Protein AF-A0A060CAX3-F1 (afdb_monomer_lite)

Organism: NCBI:txid941974

Sequence (173 aa):
QFGHIAALEYRALGITTALSPQVDLGTEPRWYRIAYVFSESPALTTDMARAYIDGFQTSTGKDNIKEGWGYKSVNAMVKHWPGGGPEEGGRDAHWAMGKFAVYPGNNLKTHLQPFTEGAFKLNGGTKEASAVMPYYTISYNQDTKNGENVGNGFSKFLITDLLRKKYGYDGVV

Foldseek 3Di:
DVLQVVLQVCLVVVNQADADDALAAQQQVLAPCSVRHDYNALVRSLAVLQVNQCNAAADDDPQDDPLRGGSSHHAYAYDEPPHLNQFDNNDDCVDPVRQAREDVVVCSVSSNSSQLRHQQAHPGRNNHHQHYHYAQHFDQQPQPPPRDRHGQVPDCCRPPVNVCPVSPDDHHD

Secondary structure (DSSP, 8-state):
-HHHHHHHHHHHTT--EE---B------TT-GGGGGSS-S-HHHHHHHHHHHHHHHH---GGGEEETTEETT--EEEEEEET-STTBGGG--TTSGGG-EE--GGGTHHHHHHIIIIIITS-SSTT-S-SEEEEPSSEETT--TTT-----GGG-HIIIIIIIIIIS---SB-

pLDDT: mean 97.29, std 1.66, range [89.25, 98.88]

Structure (mmCIF, N/CA/C/O backbone):
data_AF-A0A060CAX3-F1
#
_entry.id   AF-A0A060CAX3-F1
#
loop_
_atom_site.group_PDB
_atom_site.id
_atom_site.type_symbol
_atom_site.label_atom_id
_atom_site.label_alt_id
_atom_site.label_comp_id
_atom_site.label_asym_id
_atom_site.label_entity_id
_atom_site.label_seq_id
_atom_site.pdbx_PDB_ins_code
_atom_site.Cartn_x
_atom_site.Cartn_y
_atom_site.Cartn_z
_atom_site.occupancy
_atom_site.B_iso_or_equiv
_atom_site.auth_seq_id
_atom_site.auth_comp_id
_atom_site.auth_asym_id
_atom_site.auth_atom_id
_atom_site.pdbx_PDB_model_num
ATOM 1 N N . GLN A 1 1 ? -3.400 10.628 15.542 1.00 93.06 1 GLN A N 1
ATOM 2 C CA . GLN A 1 1 ? -4.584 11.475 15.822 1.00 93.06 1 GLN A CA 1
ATOM 3 C C . GLN A 1 1 ? -5.527 11.546 14.624 1.00 93.06 1 GLN A C 1
ATOM 5 O O . GLN A 1 1 ? -6.656 11.108 14.778 1.00 93.06 1 GLN A O 1
ATOM 10 N N . PHE A 1 2 ? -5.072 12.010 13.447 1.00 97.69 2 PHE A N 1
ATOM 11 C CA . PHE A 1 2 ? -5.893 12.101 12.224 1.00 97.69 2 PHE A CA 1
ATOM 12 C C . PHE A 1 2 ? -6.725 10.839 11.936 1.00 97.69 2 PHE A C 1
ATOM 14 O O . PHE A 1 2 ? -7.947 10.921 11.907 1.00 97.69 2 PHE A O 1
ATOM 21 N N . GLY A 1 3 ? -6.079 9.670 11.803 1.00 97.44 3 GLY A N 1
ATOM 22 C CA . GLY A 1 3 ? -6.783 8.431 11.442 1.00 97.44 3 GLY A CA 1
ATOM 23 C C . GLY A 1 3 ? -7.884 8.037 12.429 1.00 97.44 3 GLY A C 1
ATOM 24 O O . GLY A 1 3 ? -8.936 7.579 12.011 1.00 97.44 3 GLY A O 1
ATOM 25 N N . HIS A 1 4 ? -7.690 8.313 13.723 1.00 96.69 4 HIS A N 1
ATOM 26 C CA . HIS A 1 4 ? -8.699 8.041 14.748 1.00 96.69 4 HIS A CA 1
ATOM 27 C C . HIS A 1 4 ? -9.936 8.930 14.590 1.00 96.69 4 HIS A C 1
ATOM 29 O O . HIS A 1 4 ? -11.058 8.445 14.685 1.00 96.69 4 HIS A O 1
ATOM 35 N N . ILE A 1 5 ? -9.736 10.226 14.332 1.00 98.25 5 ILE A N 1
ATOM 36 C CA . ILE A 1 5 ? -10.839 11.171 14.108 1.00 98.25 5 ILE A CA 1
ATOM 37 C C . ILE A 1 5 ? -11.601 10.781 12.838 1.00 98.25 5 ILE A C 1
ATOM 39 O O . ILE A 1 5 ? -12.816 10.620 12.880 1.00 98.25 5 ILE A O 1
ATOM 43 N N . ALA A 1 6 ? -10.883 10.531 11.742 1.00 98.38 6 ALA A N 1
ATOM 44 C CA . ALA A 1 6 ? -11.494 10.128 10.482 1.00 98.38 6 ALA A CA 1
ATOM 45 C C . ALA A 1 6 ? -12.258 8.794 10.598 1.00 98.38 6 ALA A C 1
ATOM 47 O O . ALA A 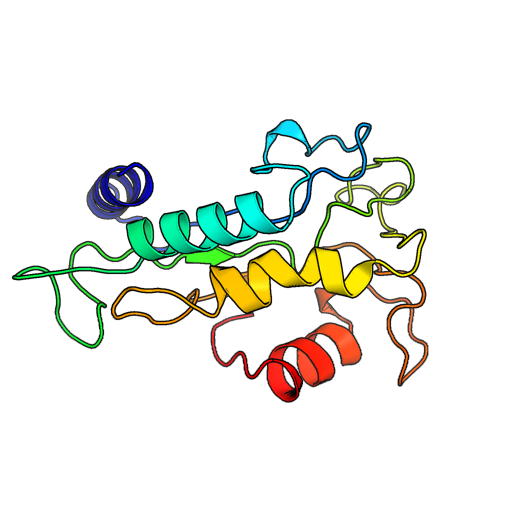1 6 ? -13.345 8.663 10.043 1.00 98.38 6 ALA A O 1
ATOM 48 N N . ALA A 1 7 ? -11.750 7.821 11.363 1.00 98.38 7 ALA A N 1
ATOM 49 C CA . ALA A 1 7 ? -12.455 6.565 11.618 1.00 98.38 7 ALA A CA 1
ATOM 50 C C . ALA A 1 7 ? -13.765 6.769 12.385 1.00 98.38 7 ALA A C 1
ATOM 52 O O . ALA A 1 7 ? -14.775 6.153 12.047 1.00 98.38 7 ALA A O 1
ATOM 53 N N . LEU A 1 8 ? -13.776 7.654 13.388 1.00 97.69 8 LEU A N 1
ATOM 54 C CA . LEU A 1 8 ? -14.997 8.007 14.115 1.00 97.69 8 LEU A CA 1
ATOM 55 C C . LEU A 1 8 ? -16.047 8.621 13.184 1.00 97.69 8 LEU A C 1
ATOM 57 O O . LEU A 1 8 ? -17.207 8.216 13.231 1.00 97.69 8 LEU A O 1
ATOM 61 N N . GLU A 1 9 ? -15.637 9.550 12.321 1.00 98.44 9 GLU A N 1
ATOM 62 C CA . GLU A 1 9 ? -16.518 10.168 11.323 1.00 98.44 9 GLU A CA 1
ATOM 63 C C . GLU A 1 9 ? -17.041 9.134 10.317 1.00 98.44 9 GLU A C 1
ATOM 65 O O . GLU A 1 9 ? -18.242 9.068 10.063 1.00 98.44 9 GLU A O 1
ATOM 70 N N . TYR A 1 10 ? -16.171 8.258 9.805 1.00 98.50 10 TYR A N 1
ATOM 71 C CA . TYR A 1 10 ? -16.554 7.185 8.883 1.00 98.50 10 TYR A CA 1
ATOM 72 C C . TYR A 1 10 ? -17.581 6.249 9.521 1.00 98.50 10 TYR A C 1
ATOM 74 O O . TYR A 1 10 ? -18.621 5.971 8.924 1.00 98.50 10 TYR A O 1
ATOM 82 N N . ARG A 1 11 ? -17.343 5.818 10.764 1.00 97.56 11 ARG A N 1
ATOM 83 C CA . ARG A 1 11 ? -18.272 4.956 11.504 1.00 97.56 11 ARG A CA 1
ATOM 84 C C . ARG A 1 11 ? -19.604 5.642 11.781 1.00 97.56 11 ARG A C 1
ATOM 86 O O . ARG A 1 11 ? -20.632 4.980 11.668 1.00 97.56 11 ARG A O 1
ATOM 93 N N . ALA A 1 12 ? -19.604 6.941 12.079 1.00 97.94 12 ALA A N 1
ATOM 94 C CA . ALA A 1 12 ? -20.832 7.717 12.252 1.00 97.94 12 ALA A CA 1
ATOM 95 C C . ALA A 1 12 ? -21.678 7.778 10.966 1.00 97.94 12 ALA A C 1
ATOM 97 O O . ALA A 1 12 ? -22.903 7.825 11.042 1.00 97.94 12 ALA A O 1
ATOM 98 N N . LEU A 1 13 ? -21.036 7.717 9.796 1.00 98.25 13 LEU A N 1
ATOM 99 C CA . LEU A 1 13 ? -21.688 7.676 8.483 1.00 98.25 13 LEU A CA 1
ATOM 100 C C . LEU A 1 13 ? -22.004 6.252 7.989 1.00 98.25 13 LEU A C 1
ATOM 102 O O . LEU A 1 13 ? -22.540 6.089 6.896 1.00 98.25 13 LEU A O 1
ATOM 106 N N . GLY A 1 14 ? -21.659 5.213 8.755 1.00 97.69 14 GLY A N 1
ATOM 107 C CA . GLY A 1 14 ? -21.807 3.816 8.333 1.00 97.69 14 GLY A CA 1
ATOM 108 C C . GLY A 1 14 ? -20.752 3.336 7.326 1.00 97.69 14 GLY A C 1
ATOM 109 O O . GLY A 1 14 ? -20.878 2.239 6.787 1.00 97.69 14 GLY A O 1
ATOM 110 N N . ILE A 1 15 ? -19.695 4.115 7.085 1.00 98.19 15 ILE A N 1
ATOM 111 C CA . ILE A 1 15 ? -18.577 3.741 6.213 1.00 98.19 15 ILE A CA 1
ATOM 112 C C . ILE A 1 15 ? -17.618 2.840 6.998 1.00 98.19 15 ILE A C 1
ATOM 114 O O . ILE A 1 15 ? -17.095 3.212 8.048 1.00 98.19 15 ILE A O 1
ATOM 118 N N . THR A 1 16 ? -17.373 1.634 6.484 1.00 97.00 16 THR A N 1
ATOM 119 C CA . THR A 1 16 ? -16.570 0.606 7.172 1.00 97.00 16 THR A CA 1
ATOM 120 C C . THR A 1 16 ? -15.242 0.299 6.495 1.00 97.00 16 THR A C 1
ATOM 122 O O . THR A 1 16 ? -14.460 -0.496 7.013 1.00 97.00 16 THR A O 1
ATOM 125 N N . THR A 1 17 ? -14.967 0.906 5.343 1.00 98.19 17 THR A N 1
ATOM 126 C CA . THR A 1 17 ? -13.719 0.705 4.604 1.00 98.19 17 THR A CA 1
ATOM 127 C C . THR A 1 17 ? -13.231 2.026 4.042 1.00 98.19 17 THR A C 1
ATOM 129 O O . THR A 1 17 ? -13.963 2.730 3.350 1.00 98.19 17 THR A O 1
ATOM 132 N N . ALA A 1 18 ? -11.983 2.352 4.344 1.00 98.38 18 ALA A N 1
ATOM 133 C CA . ALA A 1 18 ? -11.269 3.474 3.782 1.00 98.38 18 ALA A CA 1
ATOM 134 C C . ALA A 1 18 ? -10.363 2.966 2.656 1.00 98.38 18 ALA A C 1
ATOM 136 O O . ALA A 1 18 ? -9.497 2.117 2.871 1.00 98.38 18 ALA A O 1
ATOM 137 N N . LEU A 1 19 ? -10.551 3.498 1.444 1.00 97.88 19 LEU A N 1
ATOM 138 C CA . LEU A 1 19 ? -9.682 3.222 0.293 1.00 97.88 19 LEU A CA 1
ATOM 139 C C . LEU A 1 19 ? -8.383 4.044 0.390 1.00 97.88 19 LEU A C 1
ATOM 141 O O . LEU A 1 19 ? -8.049 4.824 -0.507 1.00 97.88 19 LEU A O 1
ATOM 145 N N . SER A 1 20 ? -7.705 3.933 1.528 1.00 97.50 20 SER A N 1
ATOM 146 C CA . SER A 1 20 ? -6.550 4.716 1.957 1.00 97.50 20 SER A CA 1
ATOM 147 C C . SER A 1 20 ? -5.774 3.942 3.040 1.00 97.50 20 SER A C 1
ATOM 149 O O . SER A 1 20 ? -6.343 3.061 3.690 1.00 97.50 20 SER A O 1
ATOM 151 N N . PRO A 1 21 ? -4.488 4.265 3.275 1.00 98.19 21 PRO A N 1
ATOM 152 C CA . PRO A 1 21 ? -3.710 5.364 2.695 1.00 98.19 21 PRO A CA 1
ATOM 153 C C . PRO A 1 21 ? -3.088 5.054 1.330 1.00 98.19 21 PRO A C 1
ATOM 155 O O . PRO A 1 21 ? -2.819 3.902 0.994 1.00 98.19 21 PRO A O 1
ATOM 158 N N . GLN A 1 22 ? -2.809 6.117 0.570 1.00 98.31 22 GLN A N 1
ATOM 159 C CA . GLN A 1 22 ? -1.926 6.060 -0.592 1.00 98.31 22 GLN A CA 1
ATOM 160 C C . GLN A 1 22 ? -0.474 6.199 -0.113 1.00 98.31 22 GLN A C 1
ATOM 162 O O . GLN A 1 22 ? -0.049 7.279 0.287 1.00 98.31 22 GLN A O 1
ATOM 167 N N . VAL A 1 23 ? 0.262 5.089 -0.109 1.00 98.69 23 VAL A N 1
ATOM 168 C CA . VAL A 1 23 ? 1.629 4.982 0.441 1.00 98.69 23 VAL A CA 1
ATOM 169 C C . VAL A 1 23 ? 2.693 4.902 -0.648 1.00 98.69 23 VAL A C 1
ATOM 171 O O . VAL A 1 23 ? 3.838 4.539 -0.385 1.00 98.69 23 VAL A O 1
ATOM 174 N N . ASP A 1 24 ? 2.309 5.224 -1.881 1.00 98.50 24 ASP A N 1
ATOM 175 C CA . ASP A 1 24 ? 3.248 5.383 -2.981 1.00 98.50 24 ASP A CA 1
ATOM 176 C C . ASP A 1 24 ? 4.293 6.450 -2.622 1.00 98.50 24 ASP A C 1
ATOM 178 O O . ASP A 1 24 ? 3.991 7.419 -1.927 1.00 98.50 24 ASP A O 1
ATOM 182 N N . LEU A 1 25 ? 5.523 6.295 -3.108 1.00 98.38 25 LEU A N 1
ATOM 183 C CA . LEU A 1 25 ? 6.560 7.311 -2.925 1.00 98.38 25 LEU A CA 1
ATOM 184 C C . LEU A 1 25 ? 6.449 8.390 -4.000 1.00 98.38 25 LEU A C 1
ATOM 186 O O . LEU A 1 25 ? 6.290 8.076 -5.173 1.00 98.38 25 LEU A O 1
ATOM 190 N N . GLY A 1 26 ? 6.601 9.657 -3.630 1.00 97.31 26 GLY A N 1
ATOM 191 C CA . GLY A 1 26 ? 6.594 10.789 -4.565 1.00 97.31 26 GLY A CA 1
ATOM 192 C C . GLY A 1 26 ? 7.889 10.950 -5.368 1.00 97.31 26 GLY A C 1
ATOM 193 O O . GLY A 1 26 ? 8.446 12.036 -5.388 1.00 97.31 26 GLY A O 1
ATOM 194 N N . THR A 1 27 ? 8.407 9.886 -5.986 1.00 96.69 27 THR A N 1
ATOM 195 C CA . THR A 1 27 ? 9.727 9.886 -6.655 1.00 96.69 27 THR A CA 1
ATOM 196 C C . THR A 1 27 ? 9.724 10.465 -8.067 1.00 96.69 27 THR A C 1
ATOM 198 O O . THR A 1 27 ? 10.787 10.768 -8.602 1.00 96.69 27 THR A O 1
ATOM 201 N N . GLU A 1 28 ? 8.555 10.584 -8.695 1.00 96.69 28 GLU A N 1
ATOM 202 C CA . GLU A 1 28 ? 8.395 11.214 -10.004 1.00 96.69 28 GLU A CA 1
ATOM 203 C C . GLU A 1 28 ? 7.662 12.554 -9.833 1.00 96.69 28 GLU A C 1
ATOM 205 O O . GLU A 1 28 ? 6.439 12.564 -9.676 1.00 96.69 28 GLU A O 1
ATOM 210 N N . PRO A 1 29 ? 8.369 13.700 -9.860 1.00 95.81 29 PRO A N 1
ATOM 211 C CA . PRO A 1 29 ? 7.781 15.008 -9.569 1.00 95.81 29 PRO A CA 1
ATOM 212 C C . PRO A 1 29 ? 6.722 15.455 -10.580 1.00 95.81 29 PRO A C 1
ATOM 214 O O . PRO A 1 29 ? 5.907 16.321 -10.270 1.00 95.81 29 PRO A O 1
ATOM 217 N N . ARG A 1 30 ? 6.711 14.877 -11.788 1.00 96.31 30 ARG A N 1
ATOM 218 C CA . ARG A 1 30 ? 5.678 15.152 -12.799 1.00 96.31 30 ARG A CA 1
ATOM 219 C C . ARG A 1 30 ? 4.404 14.347 -12.568 1.00 96.31 30 ARG A C 1
ATOM 221 O O . ARG A 1 30 ? 3.404 14.611 -13.232 1.00 96.31 30 ARG A O 1
ATOM 228 N N . TRP A 1 31 ? 4.440 13.348 -11.684 1.00 96.06 31 TRP A N 1
ATOM 229 C CA . TRP A 1 31 ? 3.316 12.455 -11.469 1.00 96.06 31 TRP A CA 1
ATOM 230 C C . TRP A 1 31 ? 2.117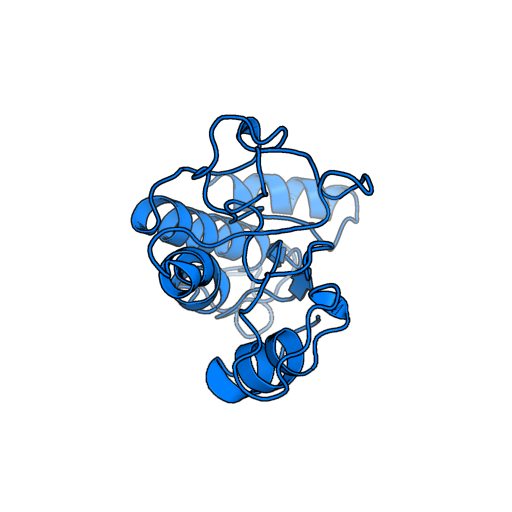 13.216 -10.925 1.00 96.06 31 TRP A C 1
ATOM 232 O O . TRP A 1 31 ? 2.180 13.817 -9.855 1.00 96.06 31 TRP A O 1
ATOM 242 N N . TYR A 1 32 ? 0.996 13.143 -11.644 1.00 89.25 32 TYR A N 1
ATOM 243 C CA . TYR A 1 32 ? -0.230 13.870 -11.301 1.00 89.25 32 TYR A CA 1
ATOM 244 C C . TYR A 1 32 ? -0.676 13.647 -9.849 1.00 89.25 32 TYR A C 1
ATOM 246 O O . TYR A 1 32 ? -1.199 14.549 -9.197 1.00 89.25 32 TYR A O 1
ATOM 254 N N . ARG A 1 33 ? -0.434 12.443 -9.318 1.00 93.31 33 ARG A N 1
ATOM 255 C CA . ARG A 1 33 ? -0.871 12.046 -7.978 1.00 93.31 33 ARG A CA 1
ATOM 256 C C . ARG A 1 33 ? 0.156 12.308 -6.878 1.00 93.31 33 ARG A C 1
ATOM 258 O O . ARG A 1 33 ? -0.094 11.912 -5.741 1.00 93.31 33 ARG A O 1
ATOM 265 N N . ILE A 1 34 ? 1.265 12.993 -7.169 1.00 95.50 34 ILE A N 1
ATOM 266 C CA . ILE A 1 34 ? 2.302 13.285 -6.170 1.00 95.50 34 ILE A CA 1
ATOM 267 C C . ILE A 1 34 ? 1.761 14.084 -4.975 1.00 95.50 34 ILE A C 1
ATOM 269 O O . ILE A 1 34 ? 2.188 13.875 -3.846 1.00 95.50 34 ILE A O 1
ATOM 273 N N . ALA A 1 35 ? 0.756 14.937 -5.187 1.00 94.31 35 ALA A N 1
ATOM 274 C CA . ALA A 1 35 ? 0.121 15.701 -4.112 1.00 94.31 35 ALA A CA 1
ATOM 275 C C . ALA A 1 35 ? -0.697 14.835 -3.129 1.00 94.31 35 ALA A C 1
ATOM 277 O O . ALA A 1 35 ? -1.097 15.323 -2.075 1.00 94.31 35 ALA A O 1
ATOM 278 N N . TYR A 1 36 ? -0.968 13.568 -3.466 1.00 94.62 36 TYR A N 1
ATOM 279 C CA . TYR A 1 36 ? -1.758 12.644 -2.645 1.00 94.62 36 TYR A CA 1
ATOM 280 C C . TYR A 1 36 ? -0.908 11.631 -1.872 1.00 94.62 36 TYR A C 1
ATOM 282 O O . TYR A 1 36 ? -1.468 10.802 -1.153 1.00 94.62 36 TYR 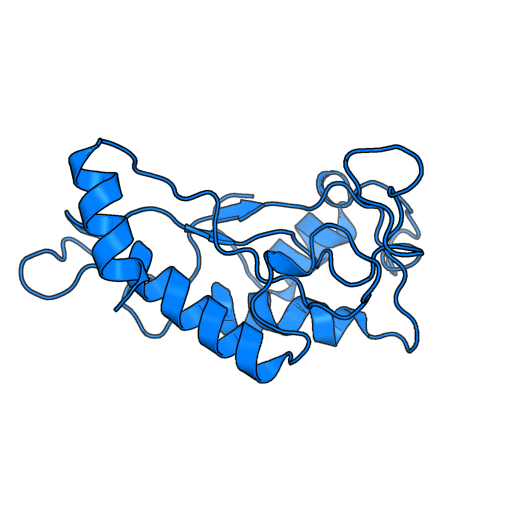A O 1
ATOM 290 N N . VAL A 1 37 ? 0.419 11.667 -2.025 1.00 97.06 37 VAL A N 1
ATOM 291 C CA . VAL A 1 37 ? 1.336 10.823 -1.251 1.00 97.06 37 VAL A CA 1
ATOM 292 C C . VAL A 1 37 ? 1.844 11.544 -0.007 1.00 97.06 37 VAL A C 1
ATOM 294 O O . VAL A 1 37 ? 1.736 12.762 0.113 1.00 97.06 37 VAL A O 1
ATOM 297 N N . PHE A 1 38 ? 2.434 10.798 0.928 1.00 98.31 38 PHE A N 1
ATOM 298 C CA . PHE A 1 38 ? 3.015 11.401 2.128 1.00 98.31 38 PHE A CA 1
ATOM 299 C C . PHE A 1 38 ? 4.358 12.086 1.868 1.00 98.31 38 PHE A C 1
ATOM 301 O O . PHE A 1 38 ? 4.624 13.142 2.436 1.00 98.31 38 PHE A O 1
ATOM 308 N N . SER A 1 39 ? 5.235 11.464 1.076 1.00 97.94 39 SER A N 1
ATOM 309 C CA . SER A 1 39 ? 6.586 11.966 0.825 1.00 97.94 39 SER A CA 1
ATOM 310 C C . SER A 1 39 ? 7.269 11.200 -0.314 1.00 97.94 39 SER A C 1
ATOM 312 O O . SER A 1 39 ? 6.839 10.117 -0.708 1.00 97.94 39 SER A O 1
ATOM 314 N N . GLU A 1 40 ? 8.387 11.727 -0.805 1.00 97.25 40 GLU A N 1
ATOM 315 C CA . GLU A 1 40 ? 9.391 10.953 -1.547 1.00 97.25 40 GLU A CA 1
ATOM 316 C C . GLU A 1 40 ? 10.239 10.056 -0.622 1.00 97.25 40 GLU A C 1
ATOM 318 O O . GLU A 1 40 ? 10.810 9.063 -1.069 1.00 97.25 40 GLU A O 1
ATOM 323 N N . SER A 1 41 ? 10.304 10.377 0.679 1.00 98.44 41 SER A N 1
ATOM 324 C CA . SER A 1 41 ? 11.116 9.653 1.659 1.00 98.44 41 SER A CA 1
ATOM 325 C C . SER A 1 41 ? 10.491 8.298 2.020 1.00 98.44 41 SER A C 1
ATOM 327 O O . SER A 1 41 ? 9.366 8.263 2.541 1.00 98.44 41 SER A O 1
ATOM 329 N N . PRO A 1 42 ? 11.215 7.175 1.833 1.00 98.31 42 PRO A N 1
ATOM 330 C CA . PRO A 1 42 ? 10.730 5.849 2.209 1.00 98.31 42 PRO A CA 1
ATOM 331 C C . PRO A 1 42 ? 10.481 5.718 3.709 1.00 98.31 42 PRO A C 1
ATOM 333 O O . PRO A 1 42 ? 9.463 5.162 4.112 1.00 98.31 42 PRO A O 1
ATOM 336 N N . ALA A 1 43 ? 11.374 6.267 4.538 1.00 98.75 43 ALA A N 1
ATOM 337 C CA . ALA A 1 43 ? 11.260 6.199 5.994 1.00 98.75 43 ALA A CA 1
ATOM 338 C C . ALA A 1 43 ? 10.025 6.961 6.494 1.00 98.75 43 ALA A C 1
ATOM 340 O O . ALA A 1 43 ? 9.192 6.390 7.195 1.00 98.75 43 ALA A O 1
ATOM 341 N N . LEU A 1 44 ? 9.852 8.211 6.050 1.00 98.81 44 LEU A N 1
ATOM 342 C CA . LEU A 1 44 ? 8.699 9.020 6.445 1.00 98.81 44 LEU A CA 1
ATOM 343 C C . LEU A 1 44 ? 7.386 8.393 5.960 1.00 98.81 44 LEU A C 1
ATOM 345 O O . LEU A 1 44 ? 6.442 8.269 6.734 1.00 98.81 44 LEU A O 1
ATOM 349 N N . THR A 1 45 ? 7.327 7.946 4.704 1.00 98.88 45 THR A N 1
ATOM 350 C CA . THR A 1 45 ? 6.118 7.312 4.154 1.00 98.88 45 THR A CA 1
ATOM 351 C C . THR A 1 45 ? 5.785 6.008 4.880 1.00 98.88 45 THR A C 1
ATOM 353 O O . THR A 1 45 ? 4.615 5.738 5.132 1.00 98.88 45 THR A O 1
ATOM 356 N N . THR A 1 46 ? 6.794 5.231 5.290 1.00 98.88 46 THR A N 1
ATOM 357 C CA . THR A 1 46 ? 6.620 4.016 6.104 1.00 98.88 46 THR A CA 1
ATOM 358 C C . THR A 1 46 ? 5.993 4.329 7.463 1.00 98.88 46 THR A C 1
ATOM 360 O O . THR A 1 46 ? 5.024 3.679 7.863 1.00 98.88 46 THR A O 1
ATOM 363 N N . ASP A 1 47 ? 6.505 5.341 8.163 1.00 98.81 47 ASP A N 1
ATOM 364 C CA . ASP A 1 47 ? 5.982 5.727 9.475 1.00 98.81 47 ASP A CA 1
ATOM 365 C C . ASP A 1 47 ? 4.568 6.305 9.380 1.00 98.81 47 ASP A C 1
ATOM 367 O O . ASP A 1 47 ? 3.696 5.958 10.183 1.00 98.81 47 ASP A O 1
ATOM 371 N N . MET A 1 48 ? 4.309 7.112 8.349 1.00 98.88 48 MET A N 1
ATOM 372 C CA . MET A 1 48 ? 2.985 7.663 8.070 1.00 98.88 48 MET A CA 1
ATOM 373 C C . MET A 1 48 ? 1.977 6.576 7.688 1.00 98.88 48 MET A C 1
ATOM 375 O O . MET A 1 48 ? 0.858 6.595 8.199 1.00 98.88 48 MET A O 1
ATOM 379 N N . ALA A 1 49 ? 2.365 5.603 6.856 1.00 98.81 49 ALA A N 1
ATOM 380 C CA . ALA A 1 49 ? 1.530 4.455 6.506 1.00 98.81 49 ALA A CA 1
ATOM 381 C C . ALA A 1 49 ? 1.084 3.705 7.764 1.00 98.81 49 ALA A C 1
ATOM 383 O O . ALA A 1 49 ? -0.116 3.526 7.987 1.00 98.81 49 ALA A O 1
ATOM 384 N N . ARG A 1 50 ? 2.047 3.345 8.622 1.00 98.81 50 ARG A N 1
ATOM 385 C CA . ARG A 1 50 ? 1.791 2.639 9.879 1.00 98.81 50 ARG A CA 1
ATOM 386 C C . ARG A 1 50 ? 0.828 3.416 10.770 1.00 98.81 50 ARG A C 1
ATOM 388 O O . ARG A 1 50 ? -0.201 2.886 11.175 1.00 98.81 50 ARG A O 1
ATOM 395 N N . ALA A 1 51 ? 1.133 4.687 11.034 1.00 98.75 51 ALA A N 1
ATOM 396 C CA . ALA A 1 51 ? 0.337 5.527 11.923 1.00 98.75 51 ALA A CA 1
ATOM 397 C C . ALA A 1 51 ? -1.079 5.799 11.386 1.00 98.75 51 ALA A C 1
ATOM 399 O O . ALA A 1 51 ? -2.034 5.859 12.166 1.00 98.75 51 ALA A O 1
ATOM 400 N N . TYR A 1 52 ? -1.228 5.969 10.069 1.00 98.75 52 TYR A N 1
ATOM 401 C CA . TYR A 1 52 ? -2.525 6.162 9.423 1.00 98.75 52 TYR A CA 1
ATOM 402 C C . TYR A 1 52 ? -3.399 4.919 9.581 1.00 98.75 52 TYR A C 1
ATOM 404 O O . TYR A 1 52 ? -4.532 5.022 10.050 1.00 98.75 52 TYR A O 1
ATOM 412 N N . ILE A 1 53 ? -2.862 3.752 9.219 1.00 98.81 53 ILE A N 1
ATOM 413 C CA . ILE A 1 53 ? -3.595 2.485 9.242 1.00 98.81 53 ILE A CA 1
ATOM 414 C C . ILE A 1 53 ? -3.948 2.101 10.679 1.00 98.81 53 ILE A C 1
ATOM 416 O O . ILE A 1 53 ? -5.101 1.761 10.939 1.00 98.81 53 ILE A O 1
ATOM 420 N N . ASP A 1 54 ? -3.018 2.243 11.630 1.00 98.56 54 ASP A N 1
ATOM 421 C CA . ASP A 1 54 ? -3.315 2.026 13.050 1.00 98.56 54 ASP A CA 1
ATOM 422 C C . ASP A 1 54 ? -4.437 2.940 13.543 1.00 98.56 54 ASP A C 1
ATOM 424 O O . ASP A 1 54 ? -5.334 2.493 14.254 1.00 98.56 54 ASP A O 1
ATOM 428 N N . GLY A 1 55 ? -4.415 4.212 13.138 1.00 98.44 55 GLY A N 1
ATOM 429 C CA . GLY A 1 55 ? -5.450 5.171 13.506 1.00 98.44 55 GLY A CA 1
ATOM 430 C C . GLY A 1 55 ? -6.838 4.795 12.984 1.00 98.44 55 GLY A C 1
ATOM 431 O O . GLY A 1 55 ? -7.813 5.032 13.691 1.00 98.44 55 GLY A O 1
ATOM 432 N N . PHE A 1 56 ? -6.922 4.220 11.780 1.00 98.62 56 PHE A N 1
ATOM 433 C CA . PHE A 1 56 ? -8.188 3.796 11.179 1.00 98.62 56 PHE A CA 1
ATOM 434 C C . PHE A 1 56 ? -8.695 2.456 11.725 1.00 98.62 56 PHE A C 1
ATOM 436 O O . PHE A 1 56 ? -9.877 2.318 12.041 1.00 98.62 56 PHE A O 1
ATOM 443 N N . GLN A 1 57 ? -7.812 1.463 11.836 1.00 98.31 57 GLN A N 1
ATOM 444 C CA . GLN A 1 57 ? -8.202 0.078 12.100 1.00 98.31 57 GLN A CA 1
ATOM 445 C C . GLN A 1 57 ? -8.207 -0.283 13.582 1.00 98.31 57 GLN A C 1
ATOM 447 O O . GLN A 1 57 ? -9.049 -1.070 14.012 1.00 98.31 57 GLN A O 1
ATOM 452 N N . THR A 1 58 ? -7.270 0.243 14.373 1.00 98.00 58 THR A N 1
ATOM 453 C CA . THR A 1 58 ? -7.036 -0.255 15.730 1.00 98.00 58 THR A CA 1
ATOM 454 C C . THR A 1 58 ? -7.932 0.462 16.745 1.00 98.00 58 THR A C 1
ATOM 456 O O . THR A 1 58 ? -7.716 1.617 17.111 1.00 98.00 58 THR A O 1
ATOM 459 N N . SER A 1 59 ? -8.914 -0.268 17.267 1.00 97.25 59 SER A N 1
ATOM 460 C CA . SER A 1 59 ? -9.677 0.080 18.465 1.00 97.25 59 SER A CA 1
ATOM 461 C C . SER A 1 59 ? -8.896 -0.279 19.738 1.00 97.25 59 SER A C 1
ATOM 463 O O . SER A 1 59 ? -8.178 -1.279 19.795 1.00 97.25 59 SER A O 1
ATOM 465 N N . THR A 1 60 ? -9.052 0.522 20.794 1.00 95.06 60 THR A N 1
ATOM 466 C CA . THR A 1 60 ? -8.365 0.343 22.085 1.00 95.06 60 THR A CA 1
ATOM 467 C C . THR A 1 60 ? -9.338 0.457 23.263 1.00 95.06 60 THR A C 1
ATOM 469 O O . THR A 1 60 ? -10.468 0.929 23.121 1.00 95.06 60 THR A O 1
ATOM 472 N N . GLY A 1 61 ? -8.911 0.004 24.447 1.00 95.69 61 GLY A N 1
ATOM 473 C CA . GLY A 1 61 ? -9.705 0.093 25.676 1.00 95.69 61 GLY A CA 1
ATOM 474 C C . GLY A 1 61 ? -11.068 -0.595 25.553 1.00 95.69 61 GLY A C 1
ATOM 475 O O . GLY A 1 61 ? -11.159 -1.699 25.026 1.00 95.69 61 GLY A O 1
ATOM 476 N N . LYS A 1 62 ? -12.128 0.078 26.018 1.00 96.69 62 LYS A N 1
ATOM 477 C CA . LYS A 1 62 ? -13.509 -0.441 25.990 1.00 96.69 62 LYS A CA 1
ATOM 478 C C . LYS A 1 62 ? -14.082 -0.637 24.583 1.00 96.69 62 LYS A C 1
ATOM 480 O O . LYS A 1 62 ? -15.086 -1.321 24.433 1.00 96.69 62 LYS A O 1
ATOM 485 N N . ASP A 1 63 ? -13.488 0.009 23.579 1.00 95.88 63 ASP A N 1
ATOM 486 C CA . ASP A 1 63 ? -13.974 -0.062 22.204 1.00 95.88 63 ASP A CA 1
ATOM 487 C C . ASP A 1 63 ? -13.396 -1.276 21.459 1.00 95.88 63 ASP A C 1
ATOM 489 O O . ASP A 1 63 ? -13.913 -1.623 20.401 1.00 95.88 63 ASP A O 1
ATOM 493 N N . ASN A 1 64 ? -12.346 -1.915 21.997 1.00 97.69 64 ASN A N 1
ATOM 494 C CA . ASN A 1 64 ? -11.736 -3.130 21.455 1.00 97.69 64 ASN A CA 1
ATOM 495 C C . ASN A 1 64 ? -12.598 -4.363 21.768 1.00 97.69 64 ASN A C 1
ATOM 497 O O . ASN A 1 64 ? -12.964 -4.594 22.918 1.00 97.69 64 ASN A O 1
ATOM 501 N N . ILE A 1 65 ? -12.873 -5.167 20.743 1.00 97.81 65 ILE A N 1
ATOM 502 C CA . ILE A 1 65 ? -13.636 -6.415 20.829 1.00 97.81 65 ILE A CA 1
ATOM 503 C C . ILE A 1 65 ? -12.687 -7.616 20.745 1.00 97.81 65 ILE A C 1
ATOM 505 O O . ILE A 1 65 ? -12.736 -8.496 21.603 1.00 97.81 65 ILE A O 1
ATOM 509 N N . LYS A 1 66 ? -11.814 -7.669 19.732 1.00 97.81 66 LYS A N 1
ATOM 510 C CA . LYS A 1 66 ? -10.861 -8.771 19.536 1.00 97.81 66 LYS A CA 1
ATOM 511 C C . LYS A 1 66 ? -9.661 -8.302 18.723 1.00 97.81 66 LYS A C 1
ATOM 513 O O . LYS A 1 66 ? -9.841 -7.751 17.649 1.00 97.81 66 LYS A O 1
ATOM 518 N N . GLU A 1 67 ? -8.445 -8.569 19.203 1.00 96.81 67 GLU A N 1
ATOM 519 C CA . GLU A 1 67 ? -7.204 -8.362 18.425 1.00 96.81 67 GLU A CA 1
ATOM 520 C C . GLU A 1 67 ? -7.077 -6.939 17.837 1.00 96.81 67 GLU A C 1
ATOM 522 O O . GLU A 1 67 ? -6.591 -6.732 16.733 1.00 96.81 67 GLU A O 1
ATOM 527 N N . GLY A 1 68 ? -7.543 -5.923 18.572 1.00 97.69 68 GLY A N 1
ATOM 528 C CA . GLY A 1 68 ? -7.538 -4.529 18.120 1.00 97.69 68 GLY A CA 1
ATOM 529 C C . GLY A 1 68 ? -8.704 -4.157 17.203 1.00 97.69 68 GLY A C 1
ATOM 530 O O . GLY A 1 68 ? -8.891 -2.976 16.937 1.00 97.69 68 GLY A O 1
ATOM 531 N N . TRP A 1 69 ? -9.519 -5.108 16.754 1.00 98.00 69 TRP A N 1
ATOM 532 C CA . TRP A 1 69 ? -10.772 -4.836 16.055 1.00 98.00 69 TRP A CA 1
ATOM 533 C C . TRP A 1 69 ? -11.878 -4.483 17.041 1.00 98.00 69 TRP A C 1
ATOM 535 O O . TRP A 1 69 ? -12.013 -5.113 18.092 1.00 98.00 69 TRP A O 1
ATOM 545 N N . GLY A 1 70 ? -12.695 -3.486 16.708 1.00 97.25 70 GLY A N 1
ATOM 546 C CA . GLY A 1 70 ? -13.710 -2.983 17.621 1.00 97.25 70 GLY A CA 1
ATOM 547 C C . GLY A 1 70 ? -14.710 -2.006 17.011 1.00 97.25 70 GLY A C 1
ATOM 548 O O . GLY A 1 70 ? -14.773 -1.822 15.798 1.00 97.25 70 GLY A O 1
ATOM 549 N N . TYR A 1 71 ? -15.509 -1.357 17.862 1.00 95.06 71 TYR A N 1
ATOM 550 C CA . TYR A 1 71 ? -16.643 -0.521 17.433 1.00 95.06 71 TYR A CA 1
ATOM 551 C C . TYR A 1 71 ? -16.250 0.686 16.572 1.00 95.06 71 TYR A C 1
ATOM 553 O O . TYR A 1 71 ? -17.066 1.178 15.784 1.00 95.06 71 TYR A O 1
ATOM 561 N N . LYS A 1 72 ? -15.009 1.156 16.731 1.00 95.50 72 LYS A N 1
ATOM 562 C CA . LYS A 1 72 ? -14.449 2.329 16.049 1.00 95.50 72 LYS A CA 1
ATOM 563 C C . LYS A 1 72 ? -13.550 1.967 14.868 1.00 95.50 72 LYS A C 1
ATOM 565 O O . LYS A 1 72 ? -13.049 2.865 14.204 1.00 95.50 72 LYS A O 1
ATOM 570 N N . SER A 1 73 ? -13.345 0.678 14.614 1.00 98.31 73 SER A N 1
ATOM 571 C CA . SER A 1 73 ? -12.465 0.205 13.553 1.00 98.31 73 SER A CA 1
ATOM 572 C C . SER A 1 73 ? -13.077 0.432 12.174 1.00 98.31 73 SER A C 1
ATOM 574 O O . SER A 1 73 ? -14.234 0.091 11.927 1.00 98.31 73 SER A O 1
ATOM 576 N N . VAL A 1 74 ? -12.265 0.950 11.260 1.00 98.62 74 VAL A N 1
ATOM 577 C CA . VAL A 1 74 ? -12.539 1.051 9.826 1.00 98.62 74 VAL A CA 1
ATOM 578 C C . VAL A 1 74 ? -11.417 0.328 9.093 1.00 98.62 74 VAL A C 1
ATOM 580 O O . VAL A 1 74 ? -10.246 0.607 9.334 1.00 98.62 74 VAL A O 1
ATOM 583 N N . ASN A 1 75 ? -11.771 -0.588 8.195 1.00 98.56 75 ASN A N 1
ATOM 584 C CA . ASN A 1 75 ? -10.813 -1.337 7.383 1.00 98.56 75 ASN A CA 1
ATOM 585 C C . ASN A 1 75 ? -10.005 -0.370 6.514 1.00 98.56 75 ASN A C 1
ATOM 587 O O . ASN A 1 75 ? -10.595 0.381 5.738 1.00 98.56 75 ASN A O 1
ATOM 591 N N . ALA A 1 76 ? -8.679 -0.378 6.621 1.00 98.69 76 ALA A N 1
ATOM 592 C CA . ALA A 1 76 ? -7.818 0.402 5.744 1.00 98.69 76 ALA A CA 1
ATOM 593 C C . ALA A 1 76 ? -7.329 -0.468 4.582 1.00 98.69 76 ALA A C 1
ATOM 595 O O . ALA A 1 76 ? -6.897 -1.611 4.777 1.00 98.69 76 ALA A O 1
ATOM 596 N N . MET A 1 77 ? -7.388 0.098 3.379 1.00 98.81 77 MET A N 1
ATOM 597 C CA . MET A 1 77 ? -6.878 -0.503 2.155 1.00 98.81 77 MET A CA 1
ATOM 598 C C . MET A 1 77 ? -5.649 0.271 1.684 1.00 98.81 77 MET A C 1
ATOM 600 O O . MET A 1 77 ? -5.763 1.348 1.089 1.00 98.81 77 MET A O 1
ATOM 604 N N . VAL A 1 78 ? -4.466 -0.277 1.956 1.00 98.75 78 VAL A N 1
ATOM 605 C CA . VAL A 1 78 ? -3.208 0.344 1.544 1.00 98.75 78 VAL A CA 1
ATOM 606 C C . VAL A 1 78 ? -3.059 0.276 0.026 1.00 98.75 78 VAL A C 1
ATOM 608 O O . VAL A 1 78 ? -3.364 -0.744 -0.595 1.00 98.75 78 VAL A O 1
ATOM 611 N N . LYS A 1 79 ? -2.594 1.363 -0.595 1.00 98.50 79 LYS A N 1
ATOM 612 C CA . LYS A 1 79 ? -2.487 1.443 -2.054 1.00 98.50 79 LYS A CA 1
ATOM 613 C C . LYS A 1 79 ? -1.265 2.232 -2.541 1.00 98.50 79 LYS A C 1
ATOM 615 O O . LYS A 1 79 ? -0.783 3.096 -1.814 1.00 98.50 79 LYS A O 1
ATOM 620 N N . HIS A 1 80 ? -0.761 1.980 -3.748 1.00 98.19 80 HIS A N 1
ATOM 621 C CA . HIS A 1 80 ? -1.210 0.961 -4.713 1.00 98.19 80 HIS A CA 1
ATOM 622 C C . HIS A 1 80 ? -0.081 -0.043 -4.944 1.00 98.19 80 HIS A C 1
ATOM 624 O O . HIS A 1 80 ? 0.964 0.338 -5.451 1.00 98.19 80 HIS A O 1
ATOM 630 N N . TRP A 1 81 ? -0.243 -1.312 -4.574 1.00 98.69 81 TRP A N 1
ATOM 631 C CA . TRP A 1 81 ? 0.839 -2.297 -4.683 1.00 98.69 81 TRP A CA 1
ATOM 632 C C . TRP A 1 81 ? 1.274 -2.514 -6.148 1.00 98.69 81 TRP A C 1
ATOM 634 O O . TRP A 1 81 ? 0.399 -2.698 -7.000 1.00 98.69 81 TRP A O 1
ATOM 644 N N . PRO A 1 82 ? 2.586 -2.536 -6.475 1.00 97.69 82 PRO A N 1
ATOM 645 C CA . PRO A 1 82 ? 3.766 -2.456 -5.598 1.00 97.69 82 PRO A CA 1
ATOM 646 C C . PRO A 1 82 ? 4.364 -1.036 -5.444 1.00 97.69 82 PRO A C 1
ATOM 648 O O . PRO A 1 82 ? 5.519 -0.886 -5.051 1.00 97.69 82 PRO A O 1
ATOM 651 N N . GLY A 1 83 ? 3.609 0.004 -5.790 1.00 96.88 83 GLY A N 1
ATOM 652 C CA . GLY A 1 83 ? 3.962 1.419 -5.689 1.00 96.88 83 GLY A CA 1
ATOM 653 C C . GLY A 1 83 ? 3.721 2.161 -7.007 1.00 96.88 83 GLY A C 1
ATOM 654 O O . GLY A 1 83 ? 4.174 1.716 -8.059 1.00 96.88 83 GLY A O 1
ATOM 655 N N . GLY A 1 84 ? 3.040 3.306 -6.945 1.00 95.31 84 GLY A N 1
ATOM 656 C CA . GLY A 1 84 ? 2.727 4.158 -8.102 1.00 95.31 84 GLY A CA 1
ATOM 657 C C . GLY A 1 84 ? 3.721 5.280 -8.406 1.00 95.31 84 GLY A C 1
ATOM 658 O O . GLY A 1 84 ? 3.749 5.794 -9.515 1.00 95.31 84 GLY A O 1
ATOM 659 N N . GLY A 1 85 ? 4.604 5.601 -7.462 1.00 95.56 85 GLY A N 1
ATOM 660 C CA . GLY A 1 85 ? 5.681 6.584 -7.629 1.00 95.56 85 GLY A CA 1
ATOM 661 C C . GLY A 1 85 ? 6.600 6.475 -8.858 1.00 95.56 85 GLY A C 1
ATOM 662 O O . GLY A 1 85 ? 7.024 7.521 -9.347 1.00 95.56 85 GLY A O 1
ATOM 663 N N . PRO A 1 86 ? 6.940 5.272 -9.369 1.00 96.12 86 PRO A N 1
ATOM 664 C CA . PRO A 1 86 ? 7.846 5.103 -10.508 1.00 96.12 86 PRO A CA 1
ATOM 665 C C . PRO A 1 86 ? 7.177 5.326 -11.879 1.00 96.12 86 PRO A C 1
ATOM 667 O O . PRO A 1 86 ? 7.621 4.787 -12.889 1.00 96.12 86 PRO A O 1
ATOM 670 N N . GLU A 1 87 ? 6.077 6.071 -11.933 1.00 95.56 87 GLU A N 1
ATOM 671 C CA . GLU A 1 87 ? 5.271 6.278 -13.137 1.00 95.56 87 GLU A CA 1
ATOM 672 C C . GLU A 1 87 ? 6.095 6.845 -14.313 1.00 95.56 87 GLU A C 1
ATOM 674 O O . GLU A 1 87 ? 6.731 7.895 -14.203 1.00 95.56 87 GLU A O 1
ATOM 679 N N . GLU A 1 88 ? 6.080 6.180 -15.471 1.00 96.62 88 GLU A N 1
ATOM 680 C CA . GLU A 1 88 ? 6.908 6.548 -16.621 1.00 96.62 88 GLU A CA 1
ATOM 681 C C . GLU A 1 88 ? 6.532 7.937 -17.156 1.00 96.62 88 GLU A C 1
ATOM 683 O O . GLU A 1 88 ? 5.490 8.161 -17.784 1.00 96.62 88 GLU A O 1
ATOM 688 N N . GLY A 1 89 ? 7.426 8.900 -16.927 1.00 95.25 89 GLY A N 1
ATOM 689 C CA . GLY A 1 89 ? 7.217 10.284 -17.341 1.00 95.25 89 GLY A CA 1
ATOM 690 C C . GLY A 1 89 ? 6.131 11.012 -16.544 1.00 95.25 89 GLY A C 1
ATOM 691 O O . GLY A 1 89 ? 5.668 12.054 -17.005 1.00 95.25 89 GLY A O 1
ATOM 692 N N . GLY A 1 90 ? 5.710 10.477 -15.392 1.00 95.62 90 GLY A N 1
ATOM 693 C CA . GLY A 1 90 ? 4.679 11.068 -14.532 1.00 95.62 90 GLY A CA 1
ATOM 694 C C . GLY A 1 90 ? 3.256 11.001 -15.093 1.00 95.62 90 GLY A C 1
ATOM 695 O O . GLY A 1 90 ? 2.361 11.698 -14.613 1.00 95.62 90 GLY A O 1
ATOM 696 N N . ARG A 1 91 ? 3.023 10.186 -16.124 1.00 94.88 91 ARG A N 1
ATOM 697 C CA . ARG A 1 91 ? 1.717 10.070 -16.780 1.00 94.88 91 ARG A CA 1
ATOM 698 C C . ARG A 1 91 ? 0.831 9.129 -15.991 1.00 94.88 91 ARG A C 1
ATOM 700 O O . ARG A 1 91 ? 1.193 7.996 -15.758 1.00 94.88 91 ARG A O 1
ATOM 707 N N . ASP A 1 92 ? -0.343 9.581 -15.609 1.00 93.00 92 ASP A N 1
ATOM 708 C CA . ASP A 1 92 ? -1.196 8.818 -14.706 1.00 93.00 92 ASP A CA 1
ATOM 709 C C . ASP A 1 92 ? -1.808 7.553 -15.349 1.00 93.00 92 ASP A C 1
ATOM 711 O O . ASP A 1 92 ? -2.209 7.536 -16.519 1.00 93.00 92 ASP A O 1
ATOM 715 N N . ALA A 1 93 ? -1.871 6.492 -14.542 1.00 94.06 93 ALA A N 1
ATOM 716 C CA . ALA A 1 93 ? -2.244 5.140 -14.942 1.00 94.06 93 ALA A CA 1
ATOM 717 C C . ALA A 1 93 ? -3.724 4.921 -15.276 1.00 94.06 93 ALA A C 1
ATOM 719 O O . ALA A 1 93 ? -4.078 3.846 -15.764 1.00 94.06 93 ALA A O 1
ATOM 720 N N . HIS A 1 94 ? -4.599 5.910 -15.068 1.00 94.38 94 HIS A N 1
ATOM 721 C CA . HIS A 1 94 ? -5.973 5.843 -15.579 1.00 94.38 94 HIS A CA 1
ATOM 722 C C . HIS A 1 94 ? -6.022 5.901 -17.109 1.00 94.38 94 HIS A C 1
ATOM 724 O O . HIS A 1 94 ? -7.044 5.567 -17.710 1.00 94.38 94 HIS A O 1
ATOM 730 N N . TRP A 1 95 ? -4.927 6.306 -17.753 1.00 93.25 95 TRP A N 1
ATOM 731 C CA . TRP A 1 95 ? -4.854 6.457 -19.193 1.00 93.25 95 TRP A CA 1
ATOM 732 C C . TRP A 1 95 ? -3.758 5.589 -19.813 1.00 93.25 95 TRP A C 1
ATOM 734 O O . TRP A 1 95 ? -2.714 5.330 -19.220 1.00 93.25 95 TRP A O 1
ATOM 744 N N . ALA A 1 96 ? -3.960 5.184 -21.070 1.00 92.75 96 ALA A N 1
ATOM 745 C CA . ALA A 1 96 ? -3.059 4.260 -21.763 1.00 92.75 96 ALA A CA 1
ATOM 746 C C . ALA A 1 96 ? -1.606 4.758 -21.875 1.00 92.75 96 ALA A C 1
ATOM 748 O O . ALA A 1 96 ? -0.690 3.938 -21.945 1.00 92.75 96 ALA A O 1
ATOM 749 N N . MET A 1 97 ? -1.382 6.078 -21.894 1.00 93.44 97 MET A N 1
ATOM 750 C CA . MET A 1 97 ? -0.034 6.653 -21.932 1.00 93.44 97 MET A CA 1
ATOM 751 C C . MET A 1 97 ? 0.708 6.567 -20.591 1.00 93.44 97 MET A C 1
ATOM 753 O O . MET A 1 97 ? 1.919 6.744 -20.583 1.00 93.44 97 MET A O 1
ATOM 757 N N . GLY A 1 98 ? 0.006 6.313 -19.485 1.00 95.06 98 GLY A N 1
ATOM 758 C CA . GLY A 1 98 ? 0.559 6.191 -18.134 1.00 95.06 98 GLY A CA 1
ATOM 759 C C . GLY A 1 98 ? 0.578 4.764 -17.609 1.00 95.06 98 GLY A C 1
ATOM 760 O O . GLY A 1 98 ? 0.531 4.533 -16.415 1.00 95.06 98 GLY A O 1
ATOM 761 N N . LYS A 1 99 ? 0.571 3.765 -18.491 1.00 96.06 99 LYS A N 1
ATOM 762 C CA . LYS A 1 99 ? 0.449 2.365 -18.065 1.00 96.06 99 LYS A CA 1
ATOM 763 C C . LYS A 1 99 ? 1.744 1.751 -17.536 1.00 96.06 99 LYS A C 1
ATOM 765 O O . LYS A 1 99 ? 1.704 0.594 -17.139 1.00 96.06 99 LYS A O 1
ATOM 770 N N . PHE A 1 100 ? 2.883 2.439 -17.580 1.00 97.62 100 PHE A N 1
ATOM 771 C CA . PHE A 1 100 ? 4.180 1.862 -17.226 1.00 97.62 100 PHE A CA 1
ATOM 772 C C . PHE A 1 100 ? 4.734 2.488 -15.955 1.00 97.62 100 PHE A C 1
ATOM 774 O O . PHE A 1 100 ? 4.876 3.700 -15.872 1.00 97.62 100 PHE A O 1
ATOM 781 N N . ALA A 1 101 ? 5.147 1.642 -15.016 1.00 97.31 101 ALA A N 1
ATOM 782 C CA . ALA A 1 101 ? 6.018 2.027 -13.918 1.00 97.31 101 ALA A CA 1
ATOM 783 C C . ALA A 1 101 ? 7.440 1.533 -14.221 1.00 97.31 101 ALA A C 1
ATOM 785 O O . ALA A 1 101 ? 7.657 0.340 -14.458 1.00 97.31 101 ALA A O 1
ATOM 786 N N . VAL A 1 102 ? 8.404 2.450 -14.221 1.00 96.50 102 VAL A N 1
ATOM 787 C CA . VAL A 1 102 ? 9.819 2.203 -14.519 1.00 96.50 102 VAL A CA 1
ATOM 788 C C . VAL A 1 102 ? 10.667 2.475 -13.282 1.00 96.50 102 VAL A C 1
ATOM 790 O O . VAL A 1 102 ? 10.449 3.444 -12.566 1.00 96.50 102 VAL A O 1
ATOM 793 N N . TYR A 1 103 ? 11.675 1.637 -13.035 1.00 96.31 103 TYR A N 1
ATOM 794 C CA . TYR A 1 103 ? 12.465 1.671 -11.796 1.00 96.31 103 TYR A CA 1
ATOM 795 C C . TYR A 1 103 ? 13.934 2.049 -12.058 1.00 96.31 103 TYR A C 1
ATOM 797 O O . TYR A 1 103 ? 14.814 1.185 -11.947 1.00 96.31 103 TYR A O 1
ATOM 805 N N . PRO A 1 104 ? 14.248 3.311 -12.435 1.00 91.94 104 PRO A N 1
ATOM 806 C CA . PRO A 1 104 ? 15.628 3.775 -12.531 1.00 91.94 104 PRO A CA 1
ATOM 807 C C . PRO A 1 104 ? 16.421 3.453 -11.260 1.00 91.94 104 PRO A C 1
ATOM 809 O O . PRO A 1 104 ? 15.962 3.683 -10.142 1.00 91.94 104 PRO A O 1
ATOM 812 N N . GLY A 1 105 ? 17.619 2.891 -11.426 1.00 92.50 105 GLY A N 1
ATOM 813 C CA . GLY A 1 105 ? 18.454 2.474 -10.296 1.00 92.50 105 GLY A CA 1
ATOM 814 C C . GLY A 1 105 ? 17.981 1.200 -9.582 1.00 92.50 105 GLY A C 1
ATOM 815 O O . GLY A 1 105 ? 18.445 0.933 -8.477 1.00 92.50 105 GLY A O 1
ATOM 816 N N . ASN A 1 106 ? 17.089 0.406 -10.192 1.00 94.62 106 ASN A N 1
ATOM 817 C CA . ASN A 1 106 ? 16.574 -0.858 -9.642 1.00 94.62 106 ASN A CA 1
ATOM 818 C C . ASN A 1 106 ? 15.931 -0.692 -8.253 1.00 94.62 106 ASN A C 1
ATOM 820 O O . ASN A 1 106 ? 16.098 -1.515 -7.350 1.00 94.62 106 ASN A O 1
ATOM 824 N N . ASN A 1 107 ? 15.185 0.395 -8.074 1.00 95.81 107 ASN A N 1
ATOM 825 C CA . ASN A 1 107 ? 14.684 0.851 -6.781 1.00 95.81 107 ASN A CA 1
ATOM 826 C C . ASN A 1 107 ? 13.335 0.232 -6.350 1.00 95.81 107 ASN A C 1
ATOM 828 O O . ASN A 1 107 ? 12.729 0.728 -5.401 1.00 95.81 107 ASN A O 1
ATOM 832 N N . LEU A 1 108 ? 12.859 -0.862 -6.968 1.00 97.56 108 LEU A N 1
ATOM 833 C CA . LEU A 1 108 ? 11.589 -1.517 -6.592 1.00 97.56 108 LEU A CA 1
ATOM 834 C C . LEU A 1 108 ? 11.503 -1.794 -5.083 1.00 97.56 108 LEU A C 1
ATOM 836 O O . LEU A 1 108 ? 10.489 -1.504 -4.456 1.00 97.56 108 LEU A O 1
ATOM 840 N N . LYS A 1 109 ? 12.583 -2.299 -4.474 1.00 97.56 109 LYS A N 1
ATOM 841 C CA . LYS A 1 109 ? 12.624 -2.583 -3.029 1.00 97.56 109 LYS A CA 1
ATOM 842 C C . LYS A 1 109 ? 12.304 -1.345 -2.180 1.00 97.56 109 LYS A C 1
ATOM 844 O O . LYS A 1 109 ? 11.649 -1.475 -1.152 1.00 97.56 109 LYS A O 1
ATOM 849 N N . THR A 1 110 ? 12.738 -0.167 -2.619 1.00 98.06 110 THR A N 1
ATOM 850 C CA . THR A 1 110 ? 12.456 1.105 -1.949 1.00 98.06 110 THR A CA 1
ATOM 851 C C . THR A 1 110 ? 10.964 1.436 -2.006 1.00 98.06 110 THR A C 1
ATOM 853 O O . THR A 1 110 ? 10.385 1.804 -0.989 1.00 98.06 110 THR A O 1
ATOM 856 N N . HIS A 1 111 ? 10.313 1.218 -3.152 1.00 98.38 111 HIS A N 1
ATOM 857 C CA . HIS A 1 111 ? 8.868 1.424 -3.321 1.00 98.38 111 HIS A CA 1
ATOM 858 C C . HIS A 1 111 ? 8.001 0.441 -2.524 1.00 98.38 111 HIS A C 1
ATOM 860 O O . HIS A 1 111 ? 6.886 0.784 -2.139 1.00 98.38 111 HIS A O 1
ATOM 866 N N . LEU A 1 112 ? 8.520 -0.753 -2.230 1.00 98.62 112 LEU A N 1
ATOM 867 C CA . LEU A 1 112 ? 7.835 -1.746 -1.400 1.00 98.62 112 LEU A CA 1
ATOM 868 C C . LEU A 1 112 ? 7.896 -1.426 0.099 1.00 98.62 112 LEU A C 1
ATOM 870 O O . LEU A 1 112 ? 7.040 -1.889 0.850 1.00 98.62 112 LEU A O 1
ATOM 874 N N . GLN A 1 113 ? 8.885 -0.645 0.544 1.00 98.75 113 GLN A N 1
ATOM 875 C CA . GLN A 1 113 ? 9.152 -0.420 1.966 1.00 98.75 113 GLN A CA 1
ATOM 876 C C . GLN A 1 113 ? 7.937 0.121 2.749 1.00 98.75 113 GLN A C 1
ATOM 878 O O . GLN A 1 113 ? 7.647 -0.439 3.809 1.00 98.75 113 GLN A O 1
ATOM 883 N N . PRO A 1 114 ? 7.162 1.112 2.256 1.00 98.88 114 PRO A N 1
ATOM 884 C CA . PRO A 1 114 ? 5.979 1.589 2.976 1.00 98.88 114 PRO A CA 1
ATOM 885 C C . PRO A 1 114 ? 4.910 0.516 3.198 1.00 98.88 114 PRO A C 1
ATOM 887 O O . PRO A 1 114 ? 4.205 0.544 4.207 1.00 98.88 114 PRO A O 1
ATOM 890 N N . PHE A 1 115 ? 4.811 -0.456 2.289 1.00 98.88 115 PHE A N 1
ATOM 891 C CA . PHE A 1 115 ? 3.918 -1.598 2.445 1.00 98.88 115 PHE A CA 1
ATOM 892 C C . PHE A 1 115 ? 4.487 -2.580 3.469 1.00 98.88 115 PHE A C 1
ATOM 894 O O . PHE A 1 115 ? 3.869 -2.832 4.498 1.00 98.88 115 PHE A O 1
ATOM 901 N N . THR A 1 116 ? 5.691 -3.098 3.219 1.00 98.69 116 THR A N 1
ATOM 902 C CA . THR A 1 116 ? 6.233 -4.251 3.957 1.00 98.69 116 THR A CA 1
ATOM 903 C C . THR A 1 116 ? 6.700 -3.902 5.361 1.00 98.69 116 THR A C 1
ATOM 905 O O . THR A 1 116 ? 6.677 -4.753 6.245 1.00 98.69 116 THR A O 1
ATOM 908 N N . GLU A 1 117 ? 7.128 -2.659 5.575 1.00 98.69 117 GLU A N 1
ATOM 909 C CA . GLU A 1 117 ? 7.636 -2.187 6.861 1.00 98.69 117 GLU A CA 1
ATOM 910 C C . GLU A 1 117 ? 6.657 -1.262 7.586 1.00 98.69 117 GLU A C 1
ATOM 912 O O . GLU A 1 117 ? 6.821 -1.036 8.782 1.00 98.69 117 GLU A O 1
ATOM 917 N N . GLY A 1 118 ? 5.652 -0.729 6.890 1.00 98.69 118 GLY A N 1
ATOM 918 C CA . GLY A 1 118 ? 4.652 0.180 7.448 1.00 98.69 118 GLY A CA 1
ATOM 919 C C . GLY A 1 118 ? 3.290 -0.489 7.529 1.00 98.69 118 GLY A C 1
ATOM 920 O O . GLY A 1 118 ? 2.846 -0.885 8.604 1.00 98.69 118 GLY A O 1
ATOM 921 N N . ALA A 1 119 ? 2.637 -0.641 6.380 1.00 98.75 119 ALA A N 1
ATOM 922 C CA . ALA A 1 119 ? 1.275 -1.153 6.300 1.00 98.75 119 ALA A CA 1
ATOM 923 C C . ALA A 1 119 ? 1.111 -2.593 6.806 1.00 98.75 119 ALA A C 1
ATOM 925 O O . ALA A 1 119 ? 0.064 -2.914 7.355 1.00 98.75 119 ALA A O 1
ATOM 926 N N . PHE A 1 120 ? 2.127 -3.446 6.662 1.00 98.69 120 PHE A N 1
ATOM 927 C CA . PHE A 1 120 ? 2.104 -4.844 7.122 1.00 98.69 120 PHE A CA 1
ATOM 928 C C . PHE A 1 120 ? 2.762 -5.042 8.495 1.00 98.69 120 PHE A C 1
ATOM 930 O O . PHE A 1 120 ? 2.916 -6.167 8.958 1.00 98.69 120 PHE A O 1
ATOM 937 N N . LYS A 1 121 ? 3.197 -3.954 9.144 1.00 98.38 121 LYS A N 1
ATOM 938 C CA . LYS A 1 121 ? 3.848 -3.982 10.461 1.00 98.38 121 LYS A CA 1
ATOM 939 C C . LYS A 1 121 ? 3.322 -2.849 11.329 1.00 98.38 121 LYS A C 1
ATOM 941 O O . LYS A 1 121 ? 4.021 -1.871 11.604 1.00 98.38 121 LYS A O 1
ATOM 946 N N . LEU A 1 122 ? 2.066 -2.986 11.735 1.00 98.50 122 LEU A N 1
ATOM 947 C CA . LEU A 1 122 ? 1.390 -2.055 12.630 1.00 98.50 122 LEU A CA 1
ATOM 948 C C . LEU A 1 122 ? 1.828 -2.249 14.081 1.00 98.50 122 LEU A C 1
ATOM 950 O O . LEU A 1 122 ? 2.151 -3.356 14.516 1.00 98.50 122 LEU A O 1
ATOM 954 N N . ASN A 1 123 ? 1.774 -1.165 14.851 1.00 98.00 123 ASN A N 1
ATOM 955 C CA . ASN A 1 123 ? 2.051 -1.209 16.284 1.00 98.00 123 ASN A CA 1
ATOM 956 C C . ASN A 1 123 ? 0.802 -1.619 17.078 1.00 98.00 123 ASN A C 1
ATOM 958 O O . ASN A 1 123 ? 0.913 -2.197 18.163 1.00 98.00 123 ASN A O 1
ATOM 962 N N . GLY A 1 124 ? -0.387 -1.331 16.546 1.00 96.62 124 GLY A N 1
ATOM 963 C CA . GLY A 1 124 ? -1.663 -1.655 17.164 1.00 96.62 124 GLY A CA 1
ATOM 964 C C . GLY A 1 124 ? -2.004 -3.144 17.181 1.00 96.62 124 GLY A C 1
ATOM 965 O O . GLY A 1 124 ? -1.220 -4.024 16.815 1.00 96.62 124 GLY A O 1
ATOM 966 N N . GLY A 1 125 ? -3.210 -3.441 17.667 1.00 97.19 125 GLY A N 1
ATOM 967 C CA . GLY A 1 125 ? -3.694 -4.814 17.801 1.00 97.19 125 GLY A CA 1
ATOM 968 C C . GLY A 1 125 ? -3.899 -5.515 16.459 1.00 97.19 125 GLY A C 1
ATOM 969 O O . GLY A 1 125 ? -3.653 -6.712 16.394 1.00 97.19 125 GLY A O 1
ATOM 970 N N . THR A 1 126 ? -4.251 -4.764 15.407 1.00 97.94 126 THR A N 1
ATOM 971 C CA . THR A 1 126 ? -4.645 -5.307 14.092 1.00 97.94 126 THR A CA 1
ATOM 972 C C . THR A 1 126 ? -3.477 -5.797 13.225 1.00 97.94 126 THR A C 1
ATOM 974 O O . THR A 1 126 ? -3.713 -6.511 12.259 1.00 97.94 126 THR A O 1
ATOM 977 N N . LYS A 1 127 ? -2.228 -5.480 13.605 1.00 97.94 127 LYS A N 1
ATOM 978 C CA . LYS A 1 127 ? -0.935 -5.953 13.046 1.00 97.94 127 LYS A CA 1
ATOM 979 C C . LYS A 1 127 ? -0.621 -5.633 11.584 1.00 97.94 127 LYS A C 1
ATOM 981 O O . LYS A 1 127 ? 0.541 -5.363 11.295 1.00 97.94 127 LYS A O 1
ATOM 986 N N . GLU A 1 128 ? -1.603 -5.570 10.700 1.00 98.38 128 GLU A N 1
ATOM 987 C CA . GLU A 1 128 ? -1.428 -5.235 9.287 1.00 98.38 128 GLU A CA 1
ATOM 988 C C . GLU A 1 128 ? -2.674 -4.570 8.684 1.00 98.38 128 GLU A C 1
ATOM 990 O O . GLU A 1 128 ? -3.767 -4.595 9.254 1.00 98.38 128 GLU A O 1
ATOM 995 N N . ALA A 1 129 ? -2.513 -3.935 7.524 1.00 98.69 129 ALA A N 1
ATOM 996 C CA . ALA A 1 129 ? -3.612 -3.399 6.733 1.00 98.69 129 ALA A CA 1
ATOM 997 C C . ALA A 1 129 ? -4.583 -4.512 6.321 1.00 98.69 129 ALA A C 1
ATOM 999 O O . ALA A 1 129 ? -4.183 -5.535 5.768 1.00 98.69 129 ALA A O 1
ATOM 1000 N N . SER A 1 130 ? -5.876 -4.276 6.513 1.00 98.50 130 SER A N 1
ATOM 1001 C CA . SER A 1 130 ? -6.932 -5.244 6.197 1.00 98.50 130 SER A CA 1
ATOM 1002 C C . SER A 1 130 ? -7.033 -5.583 4.712 1.00 98.50 130 SER A C 1
ATOM 1004 O O . SER A 1 130 ? -7.454 -6.687 4.362 1.00 98.50 130 SER A O 1
ATOM 1006 N N . ALA A 1 131 ? -6.656 -4.637 3.847 1.00 98.75 131 ALA A N 1
ATOM 1007 C CA . ALA A 1 131 ? -6.677 -4.815 2.407 1.00 98.75 131 ALA A CA 1
ATOM 1008 C C . ALA A 1 131 ? -5.485 -4.129 1.720 1.00 98.75 131 ALA A C 1
ATOM 1010 O O . ALA A 1 131 ? -4.941 -3.139 2.218 1.00 98.75 131 ALA A O 1
ATOM 1011 N N . VAL A 1 132 ? -5.127 -4.617 0.536 1.00 98.81 132 VAL A N 1
ATOM 1012 C CA . VAL A 1 132 ? -4.146 -4.032 -0.382 1.00 98.81 132 VAL A CA 1
ATOM 1013 C C . VAL A 1 132 ? -4.824 -3.821 -1.726 1.00 98.81 132 VAL A C 1
ATOM 1015 O O . VAL A 1 132 ? -5.394 -4.750 -2.272 1.00 98.81 132 VAL A O 1
ATOM 1018 N N . MET A 1 133 ? -4.725 -2.624 -2.295 1.00 98.81 133 MET A N 1
ATOM 1019 C CA . MET A 1 133 ? -5.175 -2.364 -3.663 1.00 98.81 133 MET A CA 1
ATOM 1020 C C . MET A 1 133 ? -3.989 -2.497 -4.626 1.00 98.81 133 MET A C 1
ATOM 1022 O O . MET A 1 133 ? -3.032 -1.726 -4.492 1.00 98.81 133 MET A O 1
ATOM 1026 N N . PRO A 1 134 ? -4.016 -3.411 -5.610 1.00 98.25 134 PRO A N 1
ATOM 1027 C CA . PRO A 1 134 ? -3.035 -3.421 -6.690 1.00 98.25 134 PRO A CA 1
ATOM 1028 C C . PRO A 1 134 ? -3.148 -2.174 -7.569 1.00 98.25 134 PRO A C 1
ATOM 1030 O O . PRO A 1 134 ? -4.236 -1.634 -7.768 1.00 98.25 134 PRO A O 1
ATOM 1033 N N . TYR A 1 135 ? -2.026 -1.724 -8.125 1.00 96.69 135 TYR A N 1
ATOM 1034 C CA . TYR A 1 135 ? -2.031 -0.620 -9.078 1.00 96.69 135 TYR A CA 1
ATOM 1035 C C . TYR A 1 135 ? -2.355 -1.088 -10.504 1.00 96.69 135 TYR A C 1
ATOM 1037 O O . TYR A 1 135 ? -2.148 -2.249 -10.854 1.00 96.69 135 TYR A O 1
ATOM 1045 N N . TYR A 1 136 ? -2.848 -0.179 -11.347 1.00 95.19 136 TYR A N 1
ATOM 1046 C CA . TYR A 1 136 ? -3.206 -0.491 -12.738 1.00 95.19 136 TYR A CA 1
ATOM 1047 C C . TYR A 1 136 ? -1.989 -0.579 -13.667 1.00 95.19 136 TYR A C 1
ATOM 1049 O O . TYR A 1 136 ? -2.094 -1.120 -14.769 1.00 95.19 136 TYR A O 1
ATOM 1057 N N . THR A 1 137 ? -0.849 -0.034 -13.236 1.00 97.31 137 THR A N 1
ATOM 1058 C CA . THR A 1 137 ? 0.377 0.027 -14.034 1.00 97.31 137 THR A CA 1
ATOM 1059 C C . THR A 1 137 ? 0.957 -1.350 -14.310 1.00 97.31 137 THR A C 1
ATOM 1061 O O . THR A 1 137 ? 0.631 -2.343 -13.665 1.00 97.31 137 THR A O 1
ATOM 1064 N N . ILE A 1 138 ? 1.851 -1.388 -15.285 1.00 98.44 138 ILE A N 1
ATOM 1065 C CA . ILE A 1 138 ? 2.758 -2.477 -15.593 1.00 98.44 138 ILE A CA 1
ATOM 1066 C C . ILE A 1 138 ? 4.095 -2.098 -14.962 1.00 98.44 138 ILE A C 1
ATOM 1068 O O . ILE A 1 138 ? 4.775 -1.193 -15.454 1.00 98.44 138 ILE A O 1
ATOM 1072 N N . SER A 1 139 ? 4.477 -2.765 -13.873 1.00 97.94 139 SER A N 1
ATOM 1073 C CA . SER A 1 139 ? 5.821 -2.644 -13.301 1.00 97.94 139 SER A CA 1
ATOM 1074 C C . SER A 1 139 ? 6.838 -3.291 -14.242 1.00 97.94 139 SER A C 1
ATOM 1076 O O . SER A 1 139 ? 7.118 -4.489 -14.170 1.00 97.94 139 SER A O 1
ATOM 1078 N N . TYR A 1 140 ? 7.370 -2.481 -15.155 1.00 97.75 140 TYR A N 1
ATOM 1079 C CA . TYR A 1 140 ? 8.114 -2.948 -16.315 1.00 97.75 140 TYR A CA 1
ATOM 1080 C C . TYR A 1 140 ? 9.396 -3.686 -15.910 1.00 97.75 140 TYR A C 1
ATOM 1082 O O . TYR A 1 140 ? 10.193 -3.195 -15.102 1.00 97.75 140 TYR A O 1
ATOM 1090 N N . ASN A 1 141 ? 9.588 -4.878 -16.479 1.00 96.94 141 ASN A N 1
ATOM 1091 C CA . ASN A 1 141 ? 10.705 -5.790 -16.223 1.00 96.94 141 ASN A CA 1
ATOM 1092 C C . ASN A 1 141 ? 10.907 -6.156 -14.739 1.00 96.94 141 ASN A C 1
ATOM 1094 O O . ASN A 1 141 ? 12.020 -6.494 -14.337 1.00 96.94 141 ASN A O 1
ATOM 1098 N N . GLN A 1 142 ? 9.853 -6.091 -13.914 1.00 97.56 142 GLN A N 1
ATOM 1099 C CA . GLN A 1 142 ? 9.934 -6.492 -12.505 1.00 97.56 142 GLN A CA 1
ATOM 1100 C C . GLN A 1 142 ? 9.541 -7.951 -12.257 1.00 97.56 142 GLN A C 1
ATOM 1102 O O . GLN A 1 142 ? 9.931 -8.498 -11.226 1.00 97.56 142 GLN A O 1
ATOM 1107 N N . ASP A 1 143 ? 8.820 -8.606 -13.175 1.00 97.19 143 ASP A N 1
ATOM 1108 C CA . ASP A 1 143 ? 8.613 -10.055 -13.105 1.00 97.19 143 ASP A CA 1
ATOM 1109 C C . ASP A 1 143 ? 9.893 -10.794 -13.514 1.00 97.19 143 ASP A C 1
ATOM 1111 O O . ASP A 1 143 ? 10.129 -11.101 -14.682 1.00 97.19 143 ASP A O 1
ATOM 1115 N N . THR A 1 144 ? 10.729 -11.095 -12.522 1.00 93.38 144 THR A N 1
ATOM 1116 C CA . THR A 1 144 ? 12.010 -11.783 -12.723 1.00 93.38 144 THR A CA 1
ATOM 1117 C C . THR A 1 144 ? 11.881 -13.298 -12.863 1.00 93.38 144 THR A C 1
ATOM 1119 O O . THR A 1 144 ? 12.887 -13.973 -13.076 1.00 93.38 144 THR A O 1
ATOM 1122 N N . LYS A 1 145 ? 10.670 -13.852 -12.724 1.00 96.19 145 LYS A N 1
ATOM 1123 C CA . LYS A 1 145 ? 10.432 -15.299 -12.732 1.00 96.19 145 LYS A CA 1
ATOM 1124 C C . LYS A 1 145 ? 9.794 -15.776 -14.030 1.00 96.19 145 LYS A C 1
ATOM 1126 O O . LYS A 1 145 ? 10.235 -16.780 -14.577 1.00 96.19 145 LYS A O 1
ATOM 1131 N N . ASN A 1 146 ? 8.761 -15.079 -14.494 1.00 96.12 146 ASN A N 1
ATOM 1132 C CA . ASN A 1 146 ? 8.016 -15.426 -15.703 1.00 96.12 146 ASN A CA 1
ATOM 1133 C C . ASN A 1 146 ? 8.344 -14.482 -16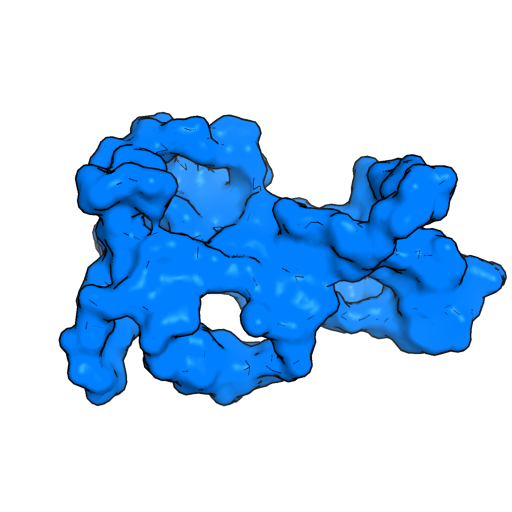.872 1.00 96.12 146 ASN A C 1
ATOM 1135 O O . ASN A 1 146 ? 8.067 -14.826 -18.016 1.00 96.12 146 ASN A O 1
ATOM 1139 N N . GLY A 1 147 ? 8.945 -13.313 -16.605 1.00 96.69 147 GLY A N 1
ATOM 1140 C CA . GLY A 1 147 ? 9.289 -12.332 -17.641 1.00 96.69 147 GLY A CA 1
ATOM 1141 C C . GLY A 1 147 ? 8.083 -11.585 -18.221 1.00 96.69 147 GLY A C 1
ATOM 1142 O O . GLY A 1 147 ? 8.164 -11.054 -19.327 1.00 96.69 147 GLY A O 1
ATOM 1143 N N . GLU A 1 148 ? 6.954 -11.561 -17.507 1.00 97.44 148 GLU A N 1
ATOM 1144 C CA . GLU A 1 148 ? 5.710 -10.946 -17.970 1.00 97.44 148 GLU A CA 1
ATOM 1145 C C . GLU A 1 148 ? 5.657 -9.438 -17.678 1.00 97.44 148 GLU A C 1
ATOM 1147 O O . GLU A 1 148 ? 6.003 -8.974 -16.593 1.00 97.44 148 GLU A O 1
ATOM 1152 N N . ASN A 1 149 ? 5.139 -8.669 -18.638 1.00 97.69 149 ASN A N 1
ATOM 1153 C CA . ASN A 1 149 ? 4.847 -7.240 -18.504 1.00 97.69 149 ASN A CA 1
ATOM 1154 C C . ASN A 1 149 ? 3.330 -7.019 -18.602 1.00 97.69 149 ASN A C 1
ATOM 1156 O O . ASN A 1 149 ? 2.815 -6.516 -19.602 1.00 97.69 149 ASN A O 1
ATOM 1160 N N . VAL A 1 150 ? 2.615 -7.447 -17.562 1.00 97.88 150 VAL A N 1
ATOM 1161 C CA . VAL A 1 150 ? 1.155 -7.316 -17.423 1.00 97.88 150 VAL A CA 1
ATOM 1162 C C . VAL A 1 150 ? 0.803 -6.328 -16.312 1.00 97.88 150 VAL A C 1
ATOM 1164 O O . VAL A 1 150 ? 1.646 -6.009 -15.475 1.00 97.88 150 VAL A O 1
ATOM 1167 N N . GLY A 1 151 ? -0.439 -5.833 -16.299 1.00 97.44 151 GLY A N 1
ATOM 1168 C CA . GLY A 1 151 ? -0.905 -4.943 -15.231 1.00 97.44 151 GLY A CA 1
ATOM 1169 C C . GLY A 1 151 ? -0.744 -5.602 -13.859 1.00 97.44 151 GLY A C 1
ATOM 1170 O O . GLY A 1 151 ? -0.960 -6.808 -13.726 1.00 97.44 151 GLY A O 1
ATOM 1171 N N . ASN A 1 152 ? -0.368 -4.834 -12.837 1.00 97.94 152 ASN A N 1
ATOM 1172 C CA . ASN A 1 152 ? 0.103 -5.396 -11.569 1.00 97.94 152 ASN A CA 1
ATOM 1173 C C . ASN A 1 152 ? -0.950 -6.267 -10.872 1.00 97.94 152 ASN A C 1
ATOM 1175 O O . ASN A 1 152 ? -0.595 -7.302 -10.316 1.00 97.94 152 ASN A O 1
ATOM 1179 N N . GLY A 1 153 ? -2.238 -5.918 -10.973 1.00 97.50 153 GLY A N 1
ATOM 1180 C CA . GLY A 1 153 ? -3.343 -6.753 -10.473 1.00 97.50 153 GLY A CA 1
ATOM 1181 C C . GLY A 1 153 ? -3.511 -8.105 -11.186 1.00 97.50 153 GLY A C 1
ATOM 1182 O O . GLY A 1 153 ? -4.082 -9.028 -10.616 1.00 97.50 153 GLY A O 1
ATOM 1183 N N . PHE A 1 154 ? -2.981 -8.251 -12.403 1.00 97.50 154 PHE A N 1
ATOM 1184 C CA . PHE A 1 154 ? -2.984 -9.498 -13.178 1.00 97.50 154 PHE A CA 1
ATOM 1185 C C . PHE A 1 154 ? -1.653 -10.260 -13.091 1.00 97.50 154 PHE A C 1
ATOM 1187 O O . PHE A 1 154 ? -1.559 -11.391 -13.566 1.00 97.50 154 PHE A O 1
ATOM 1194 N N . SER A 1 155 ? -0.615 -9.670 -12.491 1.00 98.31 155 SER A N 1
ATOM 1195 C CA . SER A 1 155 ? 0.702 -10.297 -12.383 1.00 98.31 155 SER A CA 1
ATOM 1196 C C . SER A 1 155 ? 0.715 -11.355 -11.282 1.00 98.31 155 SER A C 1
ATOM 1198 O O . SER A 1 155 ? 0.706 -11.048 -10.085 1.00 98.31 155 SER A O 1
ATOM 1200 N N . LYS A 1 156 ? 0.831 -12.628 -11.675 1.00 98.12 156 LYS A N 1
ATOM 1201 C CA . LYS A 1 156 ? 1.029 -13.736 -10.727 1.00 98.12 156 LYS A CA 1
ATOM 1202 C C . LYS A 1 156 ? 2.295 -13.545 -9.893 1.00 98.12 156 LYS A C 1
ATOM 1204 O O . LYS A 1 156 ? 2.303 -13.875 -8.707 1.00 98.12 156 LYS A O 1
ATOM 1209 N N . PHE A 1 157 ? 3.354 -12.996 -10.483 1.00 98.44 157 PHE A N 1
ATOM 1210 C CA . PHE A 1 157 ? 4.583 -12.716 -9.753 1.00 98.44 157 PHE A CA 1
ATOM 1211 C C . PHE A 1 157 ? 4.370 -11.669 -8.656 1.00 98.44 157 PHE A C 1
ATOM 1213 O O . PHE A 1 157 ? 4.679 -11.941 -7.498 1.00 98.44 157 PHE A O 1
ATOM 1220 N N . LEU A 1 158 ? 3.797 -10.504 -8.979 1.00 98.38 158 LEU A N 1
ATOM 1221 C CA . LEU A 1 158 ? 3.641 -9.418 -8.003 1.00 98.38 158 LEU A CA 1
ATOM 1222 C C . LEU A 1 158 ? 2.595 -9.730 -6.930 1.00 98.38 158 LEU A C 1
ATOM 1224 O O . LEU A 1 158 ? 2.801 -9.380 -5.767 1.00 98.38 158 LEU A O 1
ATOM 1228 N N . ILE A 1 159 ? 1.495 -10.390 -7.297 1.00 98.62 159 ILE A N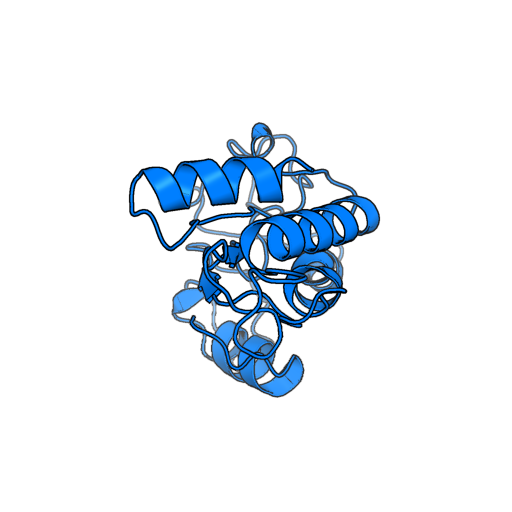 1
ATOM 1229 C CA . ILE A 1 159 ? 0.413 -10.709 -6.362 1.00 98.62 159 ILE A CA 1
ATOM 1230 C C . ILE A 1 159 ? 0.711 -11.999 -5.601 1.00 98.62 159 ILE A C 1
ATOM 1232 O O . ILE A 1 159 ? 0.725 -12.016 -4.375 1.00 98.62 159 ILE A O 1
ATOM 1236 N N . THR A 1 160 ? 0.972 -13.107 -6.290 1.00 98.44 160 THR A N 1
ATOM 1237 C CA . THR A 1 160 ? 1.137 -14.400 -5.614 1.00 98.44 160 THR A CA 1
ATOM 1238 C C . THR A 1 160 ? 2.550 -14.590 -5.076 1.00 98.44 160 THR A C 1
ATOM 1240 O O . THR A 1 160 ? 2.723 -14.883 -3.896 1.00 98.44 160 THR A O 1
ATOM 1243 N N . ASP A 1 161 ? 3.576 -14.476 -5.916 1.00 98.44 161 ASP A N 1
ATOM 1244 C CA . ASP A 1 161 ? 4.930 -14.842 -5.488 1.00 98.44 161 ASP A CA 1
ATOM 1245 C C . ASP A 1 161 ? 5.563 -13.779 -4.572 1.00 98.44 161 ASP A C 1
ATOM 1247 O O . ASP A 1 161 ? 6.243 -14.128 -3.605 1.00 98.44 161 ASP A O 1
ATOM 1251 N N . LEU A 1 162 ? 5.300 -12.495 -4.819 1.00 98.19 162 LEU A N 1
ATOM 1252 C CA . LEU A 1 162 ? 5.849 -11.395 -4.034 1.00 98.19 162 LEU A CA 1
ATOM 1253 C C . LEU A 1 162 ? 4.963 -11.050 -2.826 1.00 98.19 162 LEU A C 1
ATOM 1255 O O . LEU A 1 162 ? 5.404 -11.232 -1.694 1.00 98.19 162 LEU A O 1
ATOM 1259 N N . LEU A 1 163 ? 3.728 -10.584 -3.040 1.00 98.62 163 LEU A N 1
ATOM 1260 C CA . LEU A 1 163 ? 2.852 -10.137 -1.948 1.00 98.62 163 LEU A CA 1
ATOM 1261 C C . LEU A 1 163 ? 2.428 -11.289 -1.023 1.00 98.62 163 LEU A C 1
ATOM 1263 O O . LEU A 1 163 ? 2.711 -11.240 0.173 1.00 98.62 163 LEU A O 1
ATOM 1267 N N . ARG A 1 164 ? 1.801 -12.343 -1.567 1.00 98.50 164 ARG A N 1
ATOM 1268 C CA . ARG A 1 164 ? 1.300 -13.468 -0.752 1.00 98.50 164 ARG A CA 1
ATOM 1269 C C . ARG A 1 164 ? 2.421 -14.330 -0.177 1.00 98.50 164 ARG A C 1
ATOM 1271 O O . ARG A 1 164 ? 2.444 -14.579 1.019 1.00 98.50 164 ARG A O 1
ATOM 1278 N N . LYS A 1 165 ? 3.354 -14.810 -1.007 1.00 98.38 165 LYS A N 1
ATOM 1279 C CA . LYS A 1 165 ? 4.371 -15.779 -0.555 1.00 98.38 165 LYS A CA 1
ATOM 1280 C C . LYS A 1 165 ? 5.569 -15.123 0.116 1.00 98.38 165 LYS A C 1
ATOM 1282 O O . LYS A 1 165 ? 5.880 -15.460 1.251 1.00 98.38 165 LYS A O 1
ATOM 1287 N N . LYS A 1 166 ? 6.274 -14.219 -0.574 1.00 98.19 166 LYS A N 1
ATOM 1288 C CA . LYS A 1 166 ? 7.516 -13.637 -0.038 1.00 98.19 166 LYS A CA 1
ATOM 1289 C C . LYS A 1 166 ? 7.259 -12.733 1.166 1.00 98.19 166 LYS A C 1
ATOM 1291 O O . LYS A 1 166 ? 8.025 -12.793 2.123 1.00 98.19 166 LYS A O 1
ATOM 1296 N N . TYR A 1 167 ? 6.228 -11.892 1.099 1.00 98.25 167 TYR A N 1
ATOM 1297 C CA . TYR A 1 167 ? 5.893 -10.952 2.173 1.00 98.25 167 TYR A CA 1
ATOM 1298 C C . TYR A 1 167 ? 4.782 -11.436 3.107 1.00 98.25 167 TYR A C 1
ATOM 1300 O O . TYR A 1 167 ? 4.522 -10.769 4.101 1.00 98.25 167 TYR A O 1
ATOM 1308 N N . GLY A 1 168 ? 4.186 -12.603 2.842 1.00 98.06 168 GLY A N 1
ATOM 1309 C CA . GLY A 1 168 ? 3.283 -13.267 3.782 1.00 98.06 168 GLY A CA 1
ATOM 1310 C C . GLY A 1 168 ? 1.945 -12.563 3.995 1.00 98.06 168 GLY A C 1
ATOM 1311 O O . GLY A 1 168 ? 1.313 -12.806 5.015 1.00 98.06 168 GLY A O 1
ATOM 1312 N N . TYR A 1 169 ? 1.521 -11.684 3.082 1.00 98.44 169 TYR A N 1
ATOM 1313 C CA . TYR A 1 169 ? 0.271 -10.946 3.247 1.00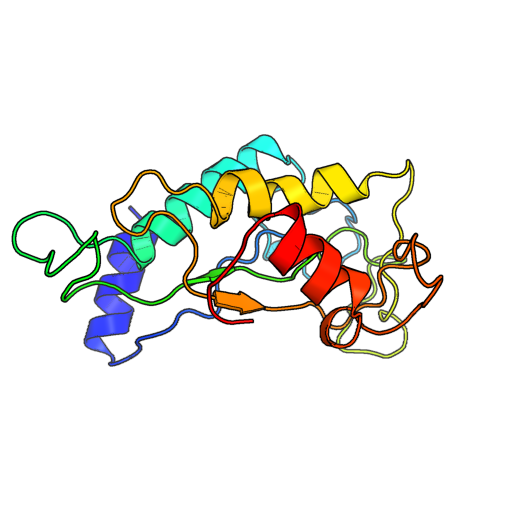 98.44 169 TYR A CA 1
ATOM 1314 C C . TYR A 1 169 ? -0.940 -11.860 3.034 1.00 98.44 169 TYR A C 1
ATOM 1316 O O . TYR A 1 169 ? -1.096 -12.406 1.939 1.00 98.44 169 TYR A O 1
ATOM 1324 N N . ASP A 1 170 ? -1.828 -11.987 4.024 1.00 96.38 170 ASP A N 1
ATOM 1325 C CA . ASP A 1 170 ? -3.013 -12.869 3.965 1.00 96.38 170 ASP A CA 1
ATOM 1326 C C . ASP A 1 170 ? -4.358 -12.109 3.980 1.00 96.38 170 ASP A C 1
ATOM 1328 O O . ASP A 1 170 ? -5.425 -12.705 3.868 1.00 96.38 170 ASP A O 1
ATOM 1332 N N . GLY A 1 171 ? -4.330 -10.771 4.015 1.00 96.56 171 GLY A N 1
ATOM 1333 C CA . GLY A 1 171 ? -5.533 -9.927 3.952 1.00 96.56 171 GLY A CA 1
ATOM 1334 C C . GLY A 1 171 ? -6.216 -9.879 2.575 1.00 96.56 171 GLY A C 1
ATOM 1335 O O . GLY A 1 171 ? -5.929 -10.667 1.675 1.00 96.56 171 GLY A O 1
ATOM 1336 N N . VAL A 1 172 ? -7.141 -8.944 2.366 1.00 98.25 172 VAL A N 1
ATOM 1337 C CA . VAL A 1 172 ? -7.859 -8.811 1.081 1.00 98.25 172 VAL A CA 1
ATOM 1338 C C . VAL A 1 172 ? -6.954 -8.162 0.023 1.00 98.25 172 VAL A C 1
ATOM 1340 O O . VAL A 1 172 ? -6.265 -7.191 0.319 1.00 98.25 172 VAL A O 1
ATOM 1343 N N . VAL A 1 173 ? -6.952 -8.680 -1.210 1.00 96.88 173 VAL A N 1
ATOM 1344 C CA . VAL A 1 173 ? -6.265 -8.079 -2.375 1.00 96.88 173 VAL A CA 1
ATOM 1345 C C . VAL A 1 173 ? -7.267 -7.872 -3.493 1.00 96.88 173 VAL A C 1
ATOM 1347 O O . VAL A 1 173 ? -8.014 -8.844 -3.746 1.00 96.88 173 VAL A O 1
#

InterPro domains:
  IPR001764 Glycoside hydrolase, family 3, N-terminal [PF00933] (1-173)
  IPR017853 Glycoside hydrolase superfamily [SSF51445] (1-173)
  IPR036962 Glycoside hydrolase, family 3, N-terminal domain superfamily [G3DSA:3.20.20.300] (1-173)
  IPR051915 Cellulose Degradation Glycosyl Hydrolase 3 [PTHR30620] (2-173)

Radius of gyration: 16.1 Å; chains: 1; bounding box: 40×32×48 Å